Protein AF-A0A4Q4UGJ0-F1 (afdb_monomer_lite)

Radius of gyration: 15.71 Å; chains: 1; bounding box: 35×20×47 Å

Foldseek 3Di:
DCPPDDPVCVVLLVQLVCLQVVLCVLVVPVLVVCVVVVHDNVLSPDVVSSVVSNVVSVVSNVLSVVLVVCVVVVVVVVSVVSVVVVVVVVVVVVVVVVVD

Secondary structure (DSSP, 8-state):
--TT--GGGHHHHHHHHHHHHHHHHHHH-HHHHHHHTT--HHHHT-HHHHHHHHHHHHHHHHHHHHHHHHHHTT-HHHHHHHHHHHHHHHHHHHHHHHT-

Structure (mmCIF, N/CA/C/O backbone):
data_AF-A0A4Q4UGJ0-F1
#
_entry.id   AF-A0A4Q4UGJ0-F1
#
loop_
_atom_site.group_PDB
_atom_site.id
_atom_site.type_symbol
_atom_site.label_atom_id
_atom_site.label_alt_id
_atom_site.label_comp_id
_atom_site.label_asym_id
_atom_site.label_entity_id
_atom_site.label_seq_id
_atom_site.pdbx_PDB_ins_code
_atom_site.Cartn_x
_atom_site.Cartn_y
_atom_site.Cartn_z
_atom_site.occupancy
_atom_site.B_iso_or_equ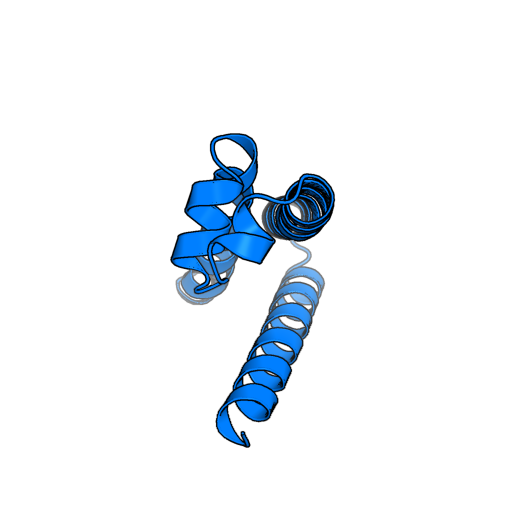iv
_atom_site.auth_seq_id
_atom_site.auth_comp_id
_atom_site.auth_asym_id
_atom_site.auth_atom_id
_atom_site.pdbx_PDB_model_num
ATOM 1 N N . MET A 1 1 ? -9.157 -1.111 24.508 1.00 48.41 1 MET A N 1
ATOM 2 C CA . MET A 1 1 ? -8.674 -0.851 23.124 1.00 48.41 1 MET A CA 1
ATOM 3 C C . MET A 1 1 ? -9.516 -1.539 22.043 1.00 48.41 1 MET A C 1
ATOM 5 O O . MET A 1 1 ? -9.671 -0.943 20.988 1.00 48.41 1 MET A O 1
ATOM 9 N N . PHE A 1 2 ? -10.094 -2.727 22.286 1.00 55.41 2 PHE A N 1
ATOM 10 C CA . PHE A 1 2 ? -10.939 -3.450 21.312 1.00 55.41 2 PHE A CA 1
ATOM 11 C C . PHE A 1 2 ? -12.462 -3.273 21.496 1.00 55.41 2 PHE A C 1
ATOM 13 O O . PHE A 1 2 ? -13.231 -3.793 20.700 1.00 55.41 2 PHE A O 1
ATOM 20 N N . GLU A 1 3 ? -12.917 -2.504 22.492 1.00 55.84 3 GLU A N 1
ATOM 21 C CA . GLU A 1 3 ? -14.351 -2.315 22.809 1.00 55.84 3 GLU A CA 1
ATOM 22 C C . GLU A 1 3 ? -15.175 -1.603 21.720 1.00 55.84 3 GLU A C 1
ATOM 24 O O . GLU A 1 3 ? -16.397 -1.567 21.800 1.00 55.84 3 GLU A O 1
ATOM 29 N N . HIS A 1 4 ? -14.533 -1.041 20.694 1.00 56.59 4 HIS A N 1
ATOM 30 C CA . HIS A 1 4 ? -15.199 -0.311 19.605 1.00 56.59 4 HIS A CA 1
ATOM 31 C C . HIS A 1 4 ? -15.052 -1.000 18.244 1.00 56.59 4 HIS A C 1
ATOM 33 O O . HIS A 1 4 ? -15.348 -0.411 17.203 1.00 56.59 4 HIS A O 1
ATOM 39 N N . PHE A 1 5 ? -14.563 -2.242 18.240 1.00 59.84 5 PHE A N 1
ATOM 40 C CA . PHE A 1 5 ? -14.436 -3.036 17.030 1.00 59.84 5 PHE A CA 1
ATOM 41 C C . PHE A 1 5 ? -15.821 -3.514 16.580 1.00 59.84 5 PHE A C 1
ATOM 43 O O . PHE A 1 5 ? -16.268 -4.608 16.903 1.00 59.84 5 PHE A O 1
ATOM 50 N N . GLU A 1 6 ? -16.533 -2.666 15.847 1.00 68.75 6 GLU A N 1
ATOM 51 C CA . GLU A 1 6 ? -17.740 -3.091 15.145 1.00 68.75 6 GLU A CA 1
ATOM 52 C C . GLU A 1 6 ? -17.380 -3.742 13.804 1.00 68.75 6 GLU A C 1
ATOM 54 O O . GLU A 1 6 ? -16.504 -3.262 13.082 1.00 68.75 6 GLU A O 1
ATOM 59 N N . LEU A 1 7 ? -18.116 -4.795 13.431 1.00 69.12 7 LEU A N 1
ATOM 60 C CA . LEU A 1 7 ? -17.958 -5.548 12.174 1.00 69.12 7 LEU A CA 1
ATOM 61 C C . LEU A 1 7 ? -17.907 -4.653 10.922 1.00 69.12 7 LEU A C 1
ATOM 63 O O . LEU A 1 7 ? -17.238 -4.983 9.945 1.00 69.12 7 LEU A O 1
ATOM 67 N N . ARG A 1 8 ? -18.555 -3.483 10.959 1.00 68.56 8 ARG A N 1
ATOM 68 C CA . ARG A 1 8 ? -18.559 -2.511 9.855 1.00 68.56 8 ARG A CA 1
ATOM 69 C C . ARG A 1 8 ? -17.183 -1.904 9.546 1.00 68.56 8 ARG A C 1
ATOM 71 O O . ARG A 1 8 ? -16.992 -1.373 8.457 1.00 68.56 8 ARG A O 1
ATOM 78 N N . HIS A 1 9 ? -16.226 -1.980 10.471 1.00 69.62 9 HIS A N 1
ATOM 79 C CA . HIS A 1 9 ? -14.871 -1.450 10.286 1.00 69.62 9 HIS A CA 1
ATOM 80 C C . HIS A 1 9 ? -13.910 -2.460 9.646 1.00 69.62 9 HIS A C 1
ATOM 82 O O . HIS A 1 9 ? -12.807 -2.078 9.251 1.00 69.62 9 HIS A O 1
ATOM 88 N N . ILE A 1 10 ? -14.323 -3.725 9.495 1.00 75.62 10 ILE A N 1
ATOM 89 C CA . ILE A 1 10 ? -13.497 -4.789 8.906 1.00 75.62 10 ILE A CA 1
ATOM 90 C C . ILE A 1 10 ? -13.004 -4.417 7.499 1.00 75.62 10 ILE A C 1
ATOM 92 O O . ILE A 1 10 ? -11.799 -4.522 7.277 1.00 75.62 10 ILE A O 1
ATOM 96 N N . PRO A 1 11 ? -13.838 -3.909 6.565 1.00 73.19 11 PRO A N 1
ATOM 97 C CA . PRO A 1 11 ? -13.355 -3.538 5.234 1.00 73.19 11 PRO A CA 1
ATOM 98 C C . PRO A 1 11 ? -12.312 -2.414 5.264 1.00 73.19 11 PRO A C 1
ATOM 100 O O . PRO A 1 11 ? -11.343 -2.444 4.506 1.00 73.19 11 PRO A O 1
ATOM 103 N N . ALA A 1 12 ? -12.473 -1.437 6.162 1.00 71.88 12 ALA A N 1
ATOM 104 C CA . ALA A 1 12 ? -11.545 -0.316 6.292 1.00 71.88 12 ALA A CA 1
ATOM 105 C C . ALA A 1 12 ? -10.196 -0.761 6.875 1.00 71.88 12 ALA A C 1
ATOM 107 O O . ALA A 1 12 ? -9.147 -0.394 6.351 1.00 71.88 12 ALA A O 1
ATOM 108 N N . LEU A 1 13 ? -10.214 -1.596 7.917 1.00 77.75 13 LEU A N 1
ATOM 109 C CA . LEU A 1 13 ? -8.999 -2.140 8.526 1.00 77.75 13 LEU A CA 1
ATOM 110 C C . LEU A 1 13 ? -8.294 -3.129 7.600 1.00 77.75 13 LEU A C 1
ATOM 112 O O . LEU A 1 13 ? -7.068 -3.116 7.519 1.00 77.75 13 LEU A O 1
ATOM 116 N N . PHE A 1 14 ? -9.047 -3.939 6.856 1.00 82.06 14 PHE A N 1
ATOM 117 C CA . PHE A 1 14 ? -8.495 -4.815 5.827 1.00 82.06 14 PHE A CA 1
ATOM 118 C C . PHE A 1 14 ? -7.804 -4.000 4.730 1.00 82.06 14 PHE A C 1
ATOM 120 O O . PHE A 1 14 ? -6.647 -4.258 4.412 1.00 82.06 14 PHE A O 1
ATOM 127 N N . THR A 1 15 ? -8.461 -2.951 4.228 1.00 78.50 15 THR A N 1
ATOM 128 C CA . THR A 1 15 ? -7.875 -2.041 3.233 1.00 78.50 15 THR A CA 1
ATOM 129 C C . THR A 1 15 ? -6.609 -1.371 3.766 1.00 78.50 15 THR A C 1
ATOM 131 O O . THR A 1 15 ? -5.591 -1.371 3.079 1.00 78.50 15 THR A O 1
ATOM 134 N N . ALA A 1 16 ? -6.628 -0.868 5.004 1.00 80.81 16 ALA A N 1
ATOM 135 C CA . ALA A 1 16 ? -5.449 -0.281 5.641 1.00 80.81 16 ALA A CA 1
ATOM 136 C C . ALA A 1 16 ? -4.294 -1.292 5.741 1.00 80.81 16 ALA A C 1
ATOM 138 O O . ALA A 1 16 ? -3.161 -0.961 5.402 1.00 80.81 16 ALA A O 1
ATOM 139 N N . THR A 1 17 ? -4.595 -2.540 6.114 1.00 83.44 17 THR A N 1
ATOM 140 C CA . THR A 1 17 ? -3.618 -3.640 6.189 1.00 83.44 17 THR A CA 1
ATOM 141 C C . THR A 1 17 ? -2.988 -3.905 4.823 1.00 83.44 17 THR A C 1
ATOM 143 O O . THR A 1 17 ? -1.764 -3.920 4.694 1.00 83.44 17 THR A O 1
ATOM 146 N N . VAL A 1 18 ? -3.813 -4.058 3.785 1.00 84.88 18 VAL A N 1
ATOM 147 C CA . VAL A 1 18 ? -3.350 -4.303 2.412 1.00 84.88 18 VAL A CA 1
ATOM 148 C C . VAL A 1 18 ? -2.520 -3.127 1.895 1.00 84.88 18 VAL A C 1
ATOM 150 O O . VAL A 1 18 ? -1.476 -3.344 1.289 1.00 84.88 18 VAL A O 1
ATOM 153 N N . MET A 1 19 ? -2.919 -1.885 2.174 1.00 83.62 19 MET A N 1
ATOM 154 C CA . MET A 1 19 ? -2.162 -0.699 1.765 1.00 83.62 19 MET A CA 1
ATOM 155 C C . MET A 1 19 ? -0.808 -0.599 2.475 1.00 83.62 19 MET A C 1
ATOM 157 O O . MET A 1 19 ? 0.197 -0.293 1.834 1.00 83.62 19 MET A O 1
ATOM 161 N N . THR A 1 20 ? -0.759 -0.886 3.777 1.00 84.75 20 THR A N 1
ATOM 162 C CA . THR A 1 20 ? 0.480 -0.836 4.559 1.00 84.75 20 THR A CA 1
ATOM 163 C C . THR A 1 20 ? 1.449 -1.945 4.152 1.00 84.75 20 THR A C 1
ATOM 165 O O . THR A 1 20 ? 2.591 -1.654 3.808 1.00 84.75 20 THR A O 1
ATOM 168 N N . PHE A 1 21 ? 1.017 -3.208 4.147 1.00 85.12 21 PHE A N 1
ATOM 169 C CA . PHE A 1 21 ? 1.919 -4.332 3.870 1.00 85.12 21 PHE A CA 1
ATOM 170 C C . PHE A 1 21 ? 2.131 -4.584 2.376 1.00 85.12 21 PHE A C 1
ATOM 172 O O . PHE A 1 21 ? 3.254 -4.856 1.962 1.00 85.12 21 PHE A O 1
ATOM 179 N N . GLY A 1 22 ? 1.095 -4.427 1.550 1.00 80.94 22 GLY A N 1
ATOM 180 C CA . GLY A 1 22 ? 1.213 -4.552 0.095 1.00 80.94 22 GLY A CA 1
ATOM 181 C C . GLY A 1 22 ? 2.079 -3.448 -0.514 1.00 80.94 22 GLY A C 1
ATOM 182 O O . GLY A 1 22 ? 2.889 -3.718 -1.396 1.00 80.94 22 GLY A O 1
ATOM 183 N N . GLY A 1 23 ? 1.998 -2.222 0.017 1.00 79.00 23 GLY A N 1
ATOM 184 C CA . GLY A 1 23 ? 2.912 -1.140 -0.357 1.00 79.00 23 GLY A CA 1
ATOM 185 C C . GLY A 1 23 ? 4.362 -1.424 0.046 1.00 79.00 23 GLY A C 1
ATOM 186 O O . GLY A 1 23 ? 5.295 -1.016 -0.642 1.00 79.00 23 GLY A O 1
ATOM 187 N N . MET A 1 24 ? 4.593 -2.189 1.112 1.00 83.38 24 MET A N 1
ATOM 188 C CA . MET A 1 24 ?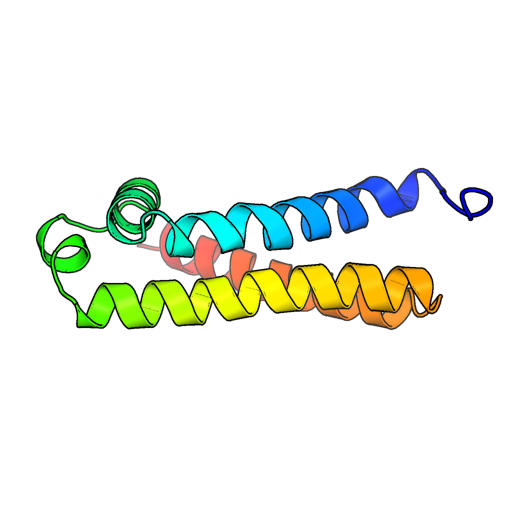 5.958 -2.478 1.541 1.00 83.38 24 MET A CA 1
ATOM 189 C C . MET A 1 24 ? 6.728 -3.415 0.600 1.00 83.38 24 MET A C 1
ATOM 191 O O . MET A 1 24 ? 7.958 -3.365 0.578 1.00 83.38 24 MET A O 1
ATOM 195 N N . TRP A 1 25 ? 6.034 -4.215 -0.217 1.00 79.00 25 TRP A N 1
ATOM 196 C CA . TRP A 1 25 ? 6.648 -5.202 -1.112 1.00 79.00 25 TRP A CA 1
ATOM 197 C C . TRP A 1 25 ? 7.731 -4.599 -2.017 1.00 79.00 25 TRP A C 1
ATOM 199 O O . TRP A 1 25 ? 8.821 -5.155 -2.159 1.00 79.00 25 TRP A O 1
ATOM 209 N N . SER A 1 26 ? 7.485 -3.415 -2.582 1.00 79.25 26 SER A N 1
ATOM 210 C CA . SER A 1 26 ? 8.444 -2.790 -3.497 1.00 79.25 26 SER A CA 1
ATOM 211 C C . SER A 1 26 ? 9.733 -2.325 -2.844 1.00 79.25 26 SER A C 1
ATOM 213 O O . SER A 1 26 ? 10.691 -2.108 -3.571 1.00 79.25 26 SER A O 1
ATOM 215 N N . TYR A 1 27 ? 9.799 -2.164 -1.521 1.00 81.44 27 TYR A N 1
ATOM 216 C CA . TYR A 1 27 ? 11.067 -1.836 -0.860 1.00 81.44 27 TYR A CA 1
ATOM 217 C C . TYR A 1 27 ? 12.030 -3.019 -0.805 1.00 81.44 27 TYR A C 1
ATOM 219 O O . TYR A 1 27 ? 13.237 -2.801 -0.765 1.00 81.44 27 TYR A O 1
ATOM 227 N N . PHE A 1 28 ? 11.504 -4.244 -0.823 1.00 82.75 28 PHE A N 1
ATOM 228 C CA . PHE A 1 28 ? 12.310 -5.461 -0.832 1.00 82.75 28 PHE A CA 1
ATOM 229 C C . PHE A 1 28 ? 12.621 -5.914 -2.259 1.00 82.75 28 PHE A C 1
ATOM 231 O O . PHE A 1 28 ? 13.752 -6.299 -2.539 1.00 82.75 28 PHE A O 1
ATOM 238 N N . ASP A 1 29 ? 11.642 -5.822 -3.165 1.00 83.19 29 ASP A N 1
ATOM 239 C CA . ASP A 1 29 ? 11.825 -6.169 -4.574 1.00 83.19 29 ASP A CA 1
ATOM 240 C C . ASP A 1 29 ? 10.920 -5.329 -5.491 1.00 83.19 29 ASP A C 1
ATOM 242 O O . ASP A 1 29 ? 9.786 -5.690 -5.823 1.00 83.19 29 ASP A O 1
ATOM 246 N N . ALA A 1 30 ? 11.428 -4.170 -5.921 1.00 81.88 30 ALA A N 1
ATOM 247 C CA . ALA A 1 30 ? 10.716 -3.290 -6.846 1.00 81.88 30 ALA A CA 1
ATOM 248 C C . ALA A 1 30 ? 10.519 -3.92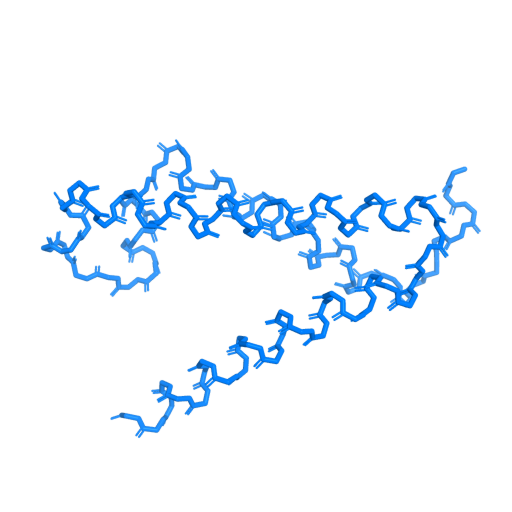6 -8.229 1.00 81.88 30 ALA A C 1
ATOM 250 O O . ALA A 1 30 ? 9.497 -3.674 -8.870 1.00 81.88 30 ALA A O 1
ATOM 251 N N . ARG A 1 31 ? 11.473 -4.748 -8.688 1.00 82.75 31 ARG A N 1
ATOM 252 C CA . ARG A 1 31 ? 11.401 -5.406 -9.997 1.00 82.75 31 ARG A CA 1
ATOM 253 C C . ARG A 1 31 ? 10.329 -6.487 -9.980 1.00 82.75 31 ARG A C 1
ATOM 255 O O . ARG A 1 31 ? 9.473 -6.481 -10.860 1.00 82.75 31 ARG A O 1
ATOM 262 N N . GLY A 1 32 ? 10.336 -7.353 -8.967 1.00 81.75 32 GLY A N 1
ATOM 263 C CA . GLY A 1 32 ? 9.286 -8.349 -8.755 1.00 81.75 32 GLY A CA 1
ATOM 264 C C . GLY A 1 32 ? 7.911 -7.701 -8.630 1.00 81.75 32 GLY A C 1
ATOM 265 O O . GLY A 1 32 ? 6.982 -8.128 -9.305 1.00 81.75 32 GLY A O 1
ATOM 266 N N . ALA A 1 33 ? 7.799 -6.595 -7.880 1.00 81.62 33 ALA A N 1
ATOM 267 C CA . ALA A 1 33 ? 6.554 -5.828 -7.808 1.00 81.62 33 ALA A CA 1
ATOM 268 C C . ALA A 1 33 ? 6.090 -5.355 -9.191 1.00 81.62 33 ALA A C 1
ATOM 270 O O . ALA A 1 33 ? 4.932 -5.522 -9.549 1.00 81.62 33 ALA A O 1
ATOM 271 N N . MET A 1 34 ? 6.989 -4.758 -9.979 1.00 84.12 34 MET A N 1
ATOM 272 C CA . MET A 1 34 ? 6.656 -4.263 -11.314 1.00 84.12 34 MET A CA 1
ATOM 273 C C . MET A 1 34 ? 6.204 -5.376 -12.258 1.00 84.12 34 MET A C 1
ATOM 275 O O . MET A 1 34 ? 5.259 -5.166 -13.012 1.00 84.12 34 MET A O 1
ATOM 279 N N . LEU A 1 35 ? 6.844 -6.543 -12.204 1.00 86.00 35 LEU A N 1
ATOM 280 C CA . LEU A 1 35 ? 6.446 -7.701 -13.004 1.00 86.00 35 LEU A CA 1
ATOM 281 C C . LEU A 1 35 ? 5.082 -8.247 -12.570 1.00 86.00 35 LEU A C 1
ATOM 283 O O . LEU A 1 35 ? 4.253 -8.537 -13.427 1.00 86.00 35 LEU A O 1
ATOM 287 N N . GLU A 1 36 ? 4.816 -8.297 -11.264 1.00 83.31 36 GLU A N 1
ATOM 288 C CA . GLU A 1 36 ? 3.517 -8.706 -10.716 1.00 83.31 36 GLU A CA 1
ATOM 289 C C . GLU A 1 36 ? 2.399 -7.721 -11.100 1.00 83.31 36 GLU A C 1
ATOM 291 O O . GLU A 1 36 ? 1.283 -8.117 -11.424 1.00 83.31 36 GLU A O 1
ATOM 296 N N . PHE A 1 37 ? 2.716 -6.422 -11.163 1.00 77.38 37 PHE A N 1
ATOM 297 C CA . PHE A 1 37 ? 1.826 -5.390 -11.707 1.00 77.38 37 PHE A CA 1
ATOM 298 C C . PHE A 1 37 ? 1.677 -5.453 -13.242 1.00 77.38 37 PHE A C 1
ATOM 300 O O . PHE A 1 37 ? 0.944 -4.643 -13.813 1.00 77.38 37 PHE A O 1
ATOM 307 N N . GLY A 1 38 ? 2.350 -6.388 -13.920 1.00 82.69 38 GLY A N 1
ATOM 308 C CA . GLY A 1 38 ? 2.242 -6.614 -15.361 1.00 82.69 38 GLY A CA 1
ATOM 309 C C . GLY A 1 38 ? 3.086 -5.672 -16.221 1.00 82.69 38 GLY A C 1
ATOM 310 O O . GLY A 1 38 ? 2.837 -5.552 -17.423 1.00 82.69 38 GLY A O 1
ATOM 311 N N . LEU A 1 39 ? 4.075 -4.977 -15.646 1.00 84.44 39 LEU A N 1
ATOM 312 C CA . LEU A 1 39 ? 4.969 -4.135 -16.438 1.00 84.44 39 LEU A CA 1
ATOM 313 C C . LEU A 1 39 ? 5.944 -4.990 -17.272 1.00 84.44 39 LEU A C 1
ATOM 315 O O . LEU A 1 39 ? 6.483 -5.976 -16.773 1.00 84.44 39 LEU A O 1
ATOM 319 N N . PRO A 1 40 ? 6.254 -4.585 -18.520 1.00 85.69 40 PRO A N 1
ATOM 320 C CA . PRO A 1 40 ? 7.255 -5.257 -19.344 1.00 85.69 40 PRO A CA 1
ATOM 321 C C . PRO A 1 40 ? 8.646 -5.237 -18.698 1.00 85.69 40 PRO A C 1
ATOM 323 O O . PRO A 1 40 ? 9.052 -4.218 -18.131 1.00 85.69 40 PRO A O 1
ATOM 326 N N . ASP A 1 41 ? 9.435 -6.295 -18.911 1.00 85.38 41 ASP A N 1
ATOM 327 C CA . ASP A 1 41 ? 10.814 -6.425 -18.401 1.00 85.38 41 ASP A CA 1
ATOM 328 C C . ASP A 1 41 ? 11.700 -5.209 -18.715 1.00 85.38 41 ASP A C 1
ATOM 330 O O . ASP A 1 41 ? 12.535 -4.802 -17.909 1.00 85.38 41 ASP A O 1
ATOM 334 N N . ARG A 1 42 ? 11.500 -4.575 -19.877 1.00 83.81 42 ARG A N 1
ATOM 335 C CA . ARG A 1 42 ? 12.238 -3.362 -20.263 1.00 83.81 42 ARG A CA 1
ATOM 336 C C . ARG A 1 42 ? 12.037 -2.217 -19.267 1.00 83.81 42 ARG A C 1
ATOM 338 O O . ARG A 1 42 ? 12.981 -1.488 -18.973 1.00 83.81 42 ARG A O 1
ATOM 345 N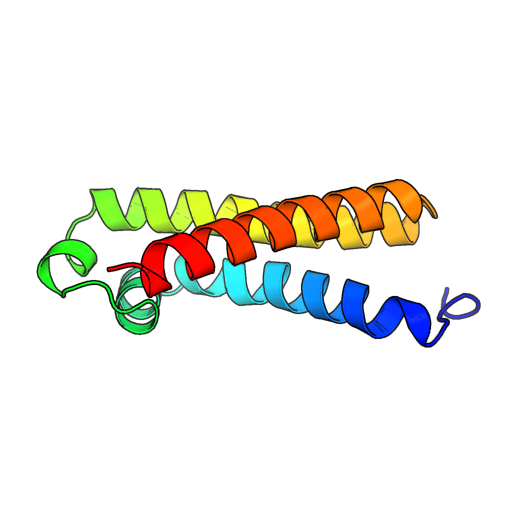 N . ILE A 1 43 ? 10.816 -2.056 -18.761 1.00 83.06 43 ILE A N 1
ATOM 346 C CA . ILE A 1 43 ? 10.480 -1.022 -17.779 1.00 83.06 43 ILE A CA 1
ATOM 347 C C . ILE A 1 43 ? 10.941 -1.471 -16.392 1.00 83.06 43 ILE A C 1
ATOM 349 O O . ILE A 1 43 ? 11.587 -0.692 -15.698 1.00 83.06 43 ILE A O 1
ATOM 353 N N . ALA A 1 44 ? 10.708 -2.738 -16.036 1.00 83.81 44 ALA A N 1
ATOM 354 C CA . ALA A 1 44 ? 11.098 -3.298 -14.742 1.00 83.81 44 ALA A CA 1
ATOM 355 C C . ALA A 1 44 ? 12.622 -3.268 -14.489 1.00 83.81 44 ALA A C 1
ATOM 357 O O . ALA A 1 44 ? 13.053 -3.130 -13.347 1.00 83.81 44 ALA A O 1
ATOM 358 N N . ASN A 1 45 ? 13.441 -3.334 -15.546 1.00 85.06 45 ASN A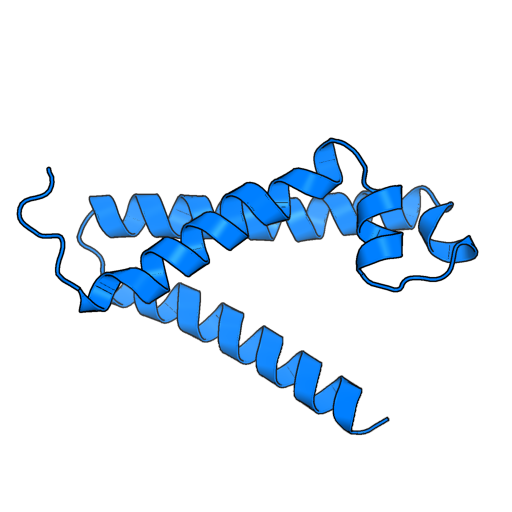 N 1
ATOM 359 C CA . ASN A 1 45 ? 14.905 -3.239 -15.463 1.00 85.06 45 ASN A CA 1
ATOM 360 C C . ASN A 1 45 ? 15.443 -1.792 -15.462 1.00 85.06 45 ASN A C 1
ATOM 362 O O . ASN A 1 45 ? 16.655 -1.587 -15.397 1.00 85.06 45 ASN A O 1
ATOM 366 N N . THR A 1 46 ? 14.579 -0.776 -15.548 1.00 87.81 46 THR A N 1
ATOM 367 C CA . THR A 1 46 ? 15.007 0.630 -15.580 1.00 87.81 46 THR A CA 1
ATOM 368 C C . THR A 1 46 ? 15.047 1.222 -14.160 1.00 87.81 46 THR A C 1
ATOM 370 O O . THR A 1 46 ? 14.014 1.249 -13.488 1.00 87.81 46 THR A O 1
ATOM 373 N N . PRO A 1 47 ? 16.173 1.812 -13.703 1.00 80.88 47 PRO A N 1
ATOM 374 C CA . PRO A 1 47 ? 16.281 2.390 -12.355 1.00 80.88 47 PRO A CA 1
ATOM 375 C C . PRO A 1 47 ? 15.265 3.506 -12.068 1.00 80.88 47 PRO A C 1
ATOM 377 O O . PRO A 1 47 ? 14.769 3.639 -10.951 1.00 80.88 47 PRO A O 1
ATOM 380 N N . ALA A 1 48 ? 14.908 4.292 -13.088 1.00 83.12 48 ALA A N 1
ATOM 381 C CA . ALA A 1 48 ? 13.891 5.334 -12.963 1.00 83.12 48 ALA A CA 1
ATOM 382 C C . ALA A 1 48 ? 12.498 4.758 -12.646 1.00 83.12 48 ALA A C 1
ATOM 384 O O . ALA A 1 48 ? 11.761 5.336 -11.851 1.00 83.12 48 ALA A O 1
ATOM 385 N N . ALA A 1 49 ? 12.150 3.598 -13.215 1.00 82.62 49 ALA A N 1
ATOM 386 C CA . ALA A 1 49 ? 10.884 2.929 -12.926 1.00 82.62 49 ALA A CA 1
ATOM 387 C C . ALA A 1 49 ? 10.853 2.389 -11.487 1.00 82.62 49 ALA A C 1
ATOM 389 O O . ALA A 1 49 ? 9.820 2.477 -10.823 1.00 82.62 49 ALA A O 1
ATOM 390 N N . ALA A 1 50 ? 11.999 1.926 -10.970 1.00 82.31 50 ALA A N 1
ATOM 391 C CA . ALA A 1 50 ? 12.144 1.530 -9.567 1.00 82.31 50 ALA A CA 1
ATOM 392 C C . ALA A 1 50 ? 11.871 2.699 -8.622 1.00 82.31 50 ALA A C 1
ATOM 394 O O . ALA A 1 50 ? 11.055 2.565 -7.713 1.00 82.31 50 ALA A O 1
ATOM 395 N N . ALA A 1 51 ? 12.460 3.870 -8.878 1.00 83.56 51 ALA A N 1
ATOM 396 C CA . ALA A 1 51 ? 12.211 5.064 -8.072 1.00 83.56 51 ALA A CA 1
ATOM 397 C C . ALA A 1 51 ? 10.721 5.452 -8.045 1.00 83.56 51 ALA A C 1
ATOM 399 O O . ALA A 1 51 ? 10.168 5.714 -6.976 1.00 83.56 51 ALA A O 1
ATOM 400 N N . VAL A 1 52 ? 10.047 5.429 -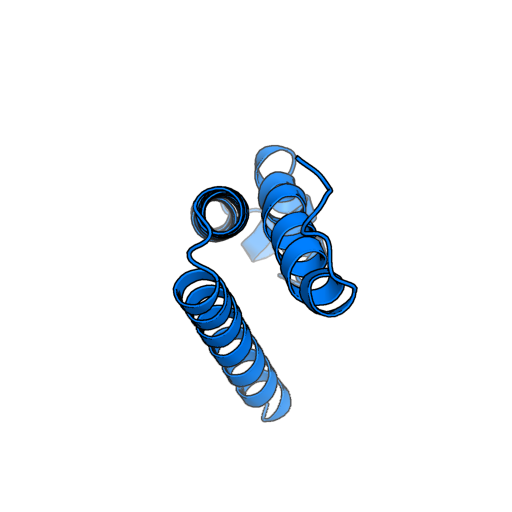9.200 1.00 85.44 52 VAL A N 1
ATOM 401 C CA . VAL A 1 52 ? 8.605 5.718 -9.287 1.00 85.44 52 VAL A CA 1
ATOM 402 C C . VAL A 1 52 ? 7.784 4.683 -8.516 1.00 85.44 52 VAL A C 1
ATOM 404 O O . VAL A 1 52 ? 6.880 5.061 -7.770 1.00 85.44 52 VAL A O 1
ATOM 407 N N . MET A 1 53 ? 8.117 3.396 -8.641 1.00 84.56 53 MET A N 1
ATOM 408 C CA . MET A 1 53 ? 7.450 2.320 -7.907 1.00 84.56 53 MET A CA 1
ATOM 409 C C . MET A 1 53 ? 7.622 2.485 -6.392 1.00 84.56 53 MET A C 1
ATOM 411 O O . MET A 1 53 ? 6.635 2.436 -5.658 1.00 84.56 53 MET A O 1
ATOM 415 N N . HIS A 1 54 ? 8.841 2.765 -5.921 1.00 84.50 54 HIS A N 1
ATOM 416 C CA . HIS A 1 54 ? 9.107 3.033 -4.508 1.00 84.50 54 HIS A CA 1
ATOM 417 C C . HIS A 1 54 ? 8.313 4.234 -3.997 1.00 84.50 54 HIS A C 1
ATOM 419 O O . HIS A 1 54 ? 7.699 4.131 -2.944 1.00 84.50 54 HIS A O 1
ATOM 425 N N . ILE A 1 55 ? 8.275 5.352 -4.728 1.00 85.31 55 ILE A N 1
ATOM 426 C CA . ILE A 1 55 ? 7.530 6.552 -4.312 1.00 85.31 55 ILE A CA 1
ATOM 427 C C . ILE A 1 55 ? 6.023 6.274 -4.268 1.00 85.31 55 ILE A C 1
ATOM 429 O O . ILE A 1 55 ? 5.348 6.641 -3.302 1.00 85.31 55 ILE A O 1
ATOM 433 N N . ASN A 1 56 ? 5.485 5.607 -5.291 1.00 83.44 56 ASN A N 1
ATOM 434 C CA . ASN A 1 56 ? 4.071 5.251 -5.338 1.00 83.44 56 ASN A CA 1
ATOM 435 C C . ASN A 1 56 ? 3.683 4.351 -4.158 1.00 83.44 56 ASN A C 1
ATOM 437 O O . ASN A 1 56 ? 2.681 4.598 -3.488 1.00 83.44 56 ASN A O 1
ATOM 441 N N . ASN A 1 57 ? 4.497 3.339 -3.875 1.00 84.06 57 ASN A N 1
ATOM 442 C CA . ASN A 1 57 ? 4.215 2.385 -2.814 1.00 84.06 57 ASN A CA 1
ATOM 443 C C . ASN A 1 57 ? 4.561 2.903 -1.414 1.00 84.06 57 ASN A C 1
ATOM 445 O O . ASN A 1 57 ? 3.872 2.553 -0.453 1.00 84.06 57 ASN A O 1
ATOM 449 N N . ALA A 1 58 ? 5.500 3.845 -1.303 1.00 85.56 58 ALA A N 1
ATOM 450 C CA . ALA A 1 58 ? 5.700 4.657 -0.107 1.00 85.56 58 ALA A CA 1
ATOM 451 C C . ALA A 1 58 ? 4.430 5.415 0.254 1.00 85.56 58 ALA A C 1
ATOM 453 O O . ALA A 1 58 ? 3.950 5.330 1.384 1.00 85.56 58 ALA A O 1
ATOM 454 N N . ARG A 1 59 ? 3.841 6.105 -0.728 1.00 84.44 59 ARG A N 1
ATOM 455 C CA . ARG A 1 59 ? 2.578 6.822 -0.544 1.00 84.44 59 ARG A CA 1
ATOM 456 C C . ARG A 1 59 ? 1.481 5.871 -0.073 1.00 84.44 59 ARG A C 1
ATOM 458 O O . ARG A 1 59 ? 0.811 6.178 0.907 1.00 84.44 59 ARG A O 1
ATOM 465 N N . THR A 1 60 ? 1.314 4.718 -0.720 1.00 83.06 60 THR A N 1
ATOM 466 C CA . THR A 1 60 ? 0.307 3.716 -0.324 1.00 83.06 60 THR A CA 1
ATOM 467 C C . THR A 1 60 ? 0.519 3.232 1.114 1.00 83.06 60 THR A C 1
ATOM 469 O O . THR A 1 60 ? -0.431 3.185 1.896 1.00 83.06 60 THR A O 1
ATOM 472 N N . THR A 1 61 ? 1.771 2.977 1.498 1.00 85.00 61 THR A N 1
ATOM 473 C CA . THR A 1 61 ? 2.133 2.541 2.854 1.00 85.00 61 THR A CA 1
ATOM 474 C C . THR A 1 61 ? 1.789 3.606 3.901 1.00 85.00 61 THR A C 1
ATOM 476 O O . THR A 1 61 ? 1.178 3.300 4.930 1.00 85.00 61 THR A O 1
ATOM 479 N N . VAL A 1 62 ? 2.133 4.869 3.620 1.00 84.75 62 VAL A N 1
ATOM 480 C CA . VAL A 1 62 ? 1.827 6.019 4.485 1.00 84.75 62 VAL A CA 1
ATOM 481 C C . VAL A 1 62 ? 0.318 6.214 4.620 1.00 84.75 62 VAL A C 1
ATOM 483 O O . VAL A 1 62 ? -0.161 6.425 5.731 1.00 84.75 62 VAL A O 1
ATOM 486 N N . LEU A 1 63 ? -0.452 6.077 3.535 1.00 83.69 63 LEU A N 1
ATOM 487 C CA . LEU A 1 63 ? -1.915 6.170 3.588 1.00 83.69 63 LEU A CA 1
ATOM 488 C C . LEU A 1 63 ? -2.520 5.097 4.506 1.00 83.69 63 LEU A C 1
ATOM 490 O O . LEU A 1 63 ? -3.371 5.430 5.331 1.00 83.69 63 LEU A O 1
ATOM 494 N N . GLY A 1 64 ? -2.046 3.850 4.431 1.00 82.44 64 GLY A N 1
ATOM 495 C CA . GLY A 1 64 ? -2.477 2.784 5.344 1.00 82.44 64 GLY A CA 1
ATOM 496 C C . GLY A 1 64 ? -2.133 3.084 6.812 1.00 82.44 64 GLY A C 1
ATOM 497 O O . GLY A 1 64 ? -2.990 2.957 7.689 1.00 82.44 64 GLY A O 1
ATOM 498 N N . MET A 1 65 ? -0.930 3.605 7.093 1.00 83.12 65 MET A N 1
ATOM 499 C CA . MET A 1 65 ? -0.559 4.055 8.448 1.00 83.12 65 MET A CA 1
ATOM 500 C C . MET A 1 65 ? -1.421 5.224 8.945 1.00 83.12 65 MET A C 1
ATOM 502 O O . MET A 1 65 ? -1.821 5.253 10.114 1.00 83.12 65 MET A O 1
ATOM 506 N N . CYS A 1 66 ? -1.750 6.179 8.073 1.00 81.94 66 CYS A N 1
ATOM 507 C CA . CYS A 1 66 ? -2.664 7.270 8.397 1.00 81.94 66 CYS A CA 1
ATOM 508 C C . CYS A 1 66 ? -4.067 6.747 8.724 1.00 81.94 66 CYS A C 1
ATOM 510 O O . CYS A 1 66 ? -4.670 7.236 9.677 1.00 81.94 66 CYS A O 1
ATOM 512 N N . MET A 1 67 ? -4.567 5.734 8.007 1.00 78.12 67 MET A N 1
ATOM 513 C CA . MET A 1 67 ? -5.852 5.098 8.321 1.00 78.12 67 MET A CA 1
ATOM 514 C C . MET A 1 67 ? -5.843 4.448 9.708 1.00 78.12 67 MET A C 1
ATOM 516 O O . MET A 1 67 ? -6.774 4.665 10.481 1.00 78.12 67 MET A O 1
ATOM 520 N N . TYR A 1 68 ? -4.778 3.731 10.083 1.00 80.19 68 TYR A N 1
ATOM 521 C CA . TYR A 1 68 ? -4.658 3.214 11.452 1.00 80.19 68 TYR A CA 1
ATOM 522 C C . TYR A 1 68 ? -4.621 4.341 12.487 1.00 80.19 68 TYR A C 1
ATOM 524 O O . TYR A 1 68 ? -5.333 4.290 13.489 1.00 80.19 68 TYR A O 1
ATOM 532 N N . THR A 1 69 ? -3.839 5.390 12.230 1.00 79.06 69 THR A N 1
ATOM 533 C CA . THR A 1 69 ? -3.706 6.531 13.146 1.00 79.06 69 THR A CA 1
ATOM 534 C C . THR A 1 69 ? -5.044 7.243 13.353 1.00 79.06 69 THR A C 1
ATOM 536 O O . THR A 1 69 ? -5.426 7.527 14.486 1.00 79.06 69 THR A O 1
ATOM 539 N N . LEU A 1 70 ? -5.791 7.505 12.280 1.00 78.50 70 LEU A N 1
ATOM 540 C CA . LEU A 1 70 ? -7.109 8.144 12.337 1.00 78.50 70 LEU A CA 1
ATOM 541 C C . LEU A 1 70 ? -8.161 7.243 12.998 1.00 78.50 70 LEU A C 1
ATOM 543 O O . LEU A 1 70 ? -8.996 7.744 13.753 1.00 78.50 70 LEU A O 1
ATOM 547 N N . TYR A 1 71 ? -8.076 5.925 12.796 1.00 73.56 71 TYR A N 1
ATOM 548 C CA . TYR A 1 71 ? -8.906 4.951 13.505 1.00 73.56 71 TYR A CA 1
ATOM 549 C C . TYR A 1 71 ? -8.656 5.000 15.021 1.00 73.56 71 TYR A C 1
ATOM 551 O O . TYR A 1 71 ? -9.607 5.118 15.795 1.00 73.56 71 TYR A O 1
ATOM 559 N N . PHE A 1 72 ? -7.391 5.028 15.460 1.00 74.12 72 PHE A N 1
ATOM 560 C CA . PHE A 1 72 ? -7.050 5.187 16.881 1.00 74.12 72 PHE A CA 1
ATOM 561 C C . PHE A 1 72 ? -7.456 6.555 17.448 1.00 74.12 72 PHE A C 1
ATOM 563 O O . PHE A 1 72 ? -7.832 6.644 18.617 1.00 74.12 72 PHE A O 1
ATOM 570 N N . ARG A 1 73 ? -7.438 7.613 16.627 1.00 77.12 73 ARG A N 1
ATOM 571 C CA . ARG A 1 73 ? -7.890 8.963 17.010 1.00 77.12 73 ARG A CA 1
ATOM 572 C C . ARG A 1 73 ? -9.412 9.146 16.988 1.00 77.12 73 ARG A C 1
ATOM 574 O O . ARG A 1 73 ? -9.867 10.230 17.328 1.00 77.12 73 ARG A O 1
ATOM 581 N N . ARG A 1 74 ? -10.190 8.106 16.649 1.00 69.38 74 ARG A N 1
ATOM 582 C CA . ARG A 1 74 ? -11.666 8.126 16.548 1.00 69.38 74 ARG A CA 1
ATOM 583 C C . ARG A 1 74 ? -12.218 9.047 15.444 1.00 69.38 74 ARG A C 1
ATOM 585 O O . ARG A 1 74 ? -13.411 9.334 15.419 1.00 69.38 74 ARG A O 1
ATOM 592 N N . GLU A 1 75 ? -11.388 9.438 14.479 1.00 73.25 75 GLU A N 1
ATOM 593 C CA . GLU A 1 75 ? -11.755 10.291 13.338 1.00 73.25 75 GLU A CA 1
ATOM 594 C C . GLU A 1 75 ? -12.255 9.441 12.151 1.00 73.25 75 GLU A C 1
ATOM 596 O O . GLU A 1 75 ? -11.669 9.404 11.064 1.00 73.25 75 GLU A O 1
ATOM 601 N N . LEU A 1 76 ? -13.355 8.710 12.366 1.00 67.06 76 LEU A N 1
ATOM 602 C CA . LEU A 1 76 ? -13.877 7.710 11.419 1.00 67.06 76 LEU A CA 1
ATOM 603 C C . LEU A 1 76 ? -14.320 8.316 10.075 1.00 67.06 76 LEU A C 1
ATOM 605 O O . LEU A 1 76 ? -14.160 7.685 9.029 1.00 67.06 76 LEU A O 1
ATOM 609 N N . VAL A 1 77 ? -14.815 9.558 10.080 1.00 70.69 77 VAL A N 1
ATOM 610 C CA . VAL A 1 77 ? -15.204 10.284 8.856 1.00 70.69 77 VAL A CA 1
ATOM 611 C C . VAL A 1 77 ? -13.980 10.598 7.993 1.00 70.69 77 VAL A C 1
ATOM 613 O O . VAL A 1 77 ? -14.038 10.465 6.769 1.00 70.69 77 VAL A O 1
ATOM 616 N N . ALA A 1 78 ? -12.858 10.979 8.611 1.00 68.88 78 ALA A N 1
ATOM 617 C CA . ALA A 1 78 ? -11.610 11.235 7.899 1.00 68.88 78 ALA A CA 1
ATOM 618 C C . ALA A 1 78 ? -11.022 9.938 7.318 1.00 68.88 78 ALA A C 1
ATOM 620 O O . ALA A 1 78 ? -10.610 9.928 6.159 1.00 68.88 78 ALA A O 1
ATOM 621 N N . CYS A 1 79 ? -11.073 8.834 8.073 1.00 66.88 79 CYS A N 1
ATOM 622 C CA . CYS A 1 79 ? -10.726 7.498 7.575 1.00 66.88 79 CYS A CA 1
ATOM 623 C C . CYS A 1 79 ? -11.544 7.113 6.340 1.00 66.88 79 CYS A C 1
ATOM 625 O O . CYS A 1 79 ? -10.978 6.730 5.317 1.00 66.88 79 CYS A O 1
ATOM 627 N N . PHE A 1 80 ? -12.871 7.246 6.410 1.00 65.75 80 PHE A N 1
ATOM 628 C CA . PHE A 1 80 ? -13.749 6.876 5.303 1.00 65.75 80 PHE A CA 1
ATOM 629 C C . PHE A 1 80 ? -13.498 7.736 4.058 1.00 65.75 80 PHE A C 1
ATOM 631 O O . PHE A 1 80 ? -13.483 7.209 2.950 1.00 65.75 80 PHE A O 1
ATOM 638 N N . ARG A 1 81 ? -13.230 9.039 4.229 1.00 70.75 81 ARG A N 1
ATOM 639 C CA . ARG A 1 81 ? -12.857 9.953 3.132 1.00 70.75 81 ARG A CA 1
ATOM 640 C C . ARG A 1 81 ? -11.523 9.592 2.474 1.00 70.75 81 ARG A C 1
ATOM 642 O O . ARG A 1 81 ? -11.384 9.735 1.264 1.00 70.75 81 ARG A O 1
ATOM 649 N N . LEU A 1 82 ? -10.549 9.132 3.258 1.00 70.81 82 LEU A N 1
ATOM 650 C CA . LEU A 1 82 ? -9.254 8.664 2.754 1.00 70.81 82 LEU A CA 1
ATOM 651 C C . LEU A 1 82 ? -9.379 7.348 1.979 1.00 70.81 82 LEU A C 1
ATOM 653 O O . LEU A 1 82 ? -8.765 7.190 0.927 1.00 70.81 82 LEU A O 1
ATOM 657 N N . VAL A 1 83 ? -10.195 6.414 2.475 1.00 70.50 83 VAL A N 1
ATOM 658 C CA . VAL A 1 83 ? -10.470 5.146 1.782 1.00 70.50 83 VAL A CA 1
ATOM 659 C C . VAL A 1 83 ? -11.237 5.403 0.486 1.00 70.50 83 VAL A C 1
ATOM 661 O O . VAL A 1 83 ? -10.871 4.872 -0.561 1.00 70.50 83 VAL A O 1
ATOM 664 N N . SER A 1 84 ? -12.277 6.239 0.525 1.00 68.75 84 SER A N 1
ATOM 665 C CA . SER A 1 84 ? -13.115 6.502 -0.644 1.00 68.75 84 SER A CA 1
ATOM 666 C C . SER A 1 84 ? -12.372 7.251 -1.748 1.00 68.75 84 SER A C 1
ATOM 668 O O . SER A 1 84 ? -12.563 6.919 -2.914 1.00 68.75 84 SER A O 1
ATOM 670 N N . SER A 1 85 ? -11.475 8.189 -1.423 1.00 70.25 85 SER A N 1
ATOM 671 C CA . SER A 1 85 ? -10.649 8.867 -2.432 1.00 70.25 85 SER A CA 1
ATOM 672 C C . SER A 1 85 ? -9.648 7.919 -3.108 1.00 70.25 85 SER A C 1
ATOM 674 O O . SER A 1 85 ? -9.476 7.966 -4.331 1.00 70.25 85 SER A O 1
ATOM 676 N N . GLY A 1 86 ? -9.041 7.008 -2.340 1.00 68.69 86 GLY A N 1
ATOM 677 C CA . GLY A 1 86 ? -8.178 5.951 -2.870 1.00 68.69 86 GLY A CA 1
ATOM 678 C C . GLY A 1 86 ? -8.938 4.974 -3.770 1.00 68.69 86 GLY A C 1
ATOM 679 O O . GLY A 1 86 ? -8.498 4.693 -4.884 1.00 68.69 86 GLY A O 1
ATOM 680 N N . LEU A 1 87 ? -10.114 4.516 -3.330 1.00 64.38 87 LEU A N 1
ATOM 681 C CA . LEU A 1 87 ? -10.978 3.624 -4.110 1.00 64.38 87 LEU A CA 1
ATOM 682 C C . LEU A 1 87 ? -11.495 4.289 -5.389 1.00 64.38 87 LEU A C 1
ATOM 684 O O . LEU A 1 87 ? -11.461 3.661 -6.440 1.00 64.38 87 LEU A O 1
ATOM 688 N N . LEU A 1 88 ? -11.913 5.557 -5.344 1.00 62.62 88 LEU A N 1
ATOM 689 C CA . LEU A 1 88 ? -12.334 6.305 -6.537 1.00 62.62 88 LEU A CA 1
ATOM 690 C C . LEU A 1 88 ? -11.202 6.424 -7.563 1.00 62.62 88 LEU A C 1
ATOM 692 O O . LEU A 1 88 ? -11.441 6.286 -8.760 1.00 62.62 88 LEU A O 1
ATOM 696 N N . SER A 1 89 ? -9.968 6.620 -7.098 1.00 64.19 89 SER A N 1
ATOM 697 C CA . SER A 1 89 ? -8.791 6.660 -7.970 1.00 64.19 89 SER A CA 1
ATOM 698 C C . SER A 1 89 ? -8.512 5.292 -8.606 1.00 64.19 89 SER A C 1
ATOM 700 O O . SER A 1 89 ? -8.211 5.218 -9.796 1.00 64.19 89 SER A O 1
ATOM 702 N N . ALA A 1 90 ? -8.666 4.204 -7.843 1.00 63.84 90 ALA A N 1
ATOM 703 C CA . ALA A 1 90 ? -8.509 2.836 -8.340 1.00 63.84 90 ALA A CA 1
ATOM 704 C C . ALA A 1 90 ? -9.613 2.441 -9.337 1.00 63.84 90 ALA A C 1
ATOM 706 O O . ALA A 1 90 ? -9.318 1.869 -10.382 1.00 63.84 90 ALA A O 1
ATOM 707 N N . VAL A 1 91 ? -10.871 2.793 -9.056 1.00 63.22 91 VAL A N 1
ATOM 708 C CA . VAL A 1 91 ? -12.010 2.561 -9.959 1.00 63.22 91 VAL A CA 1
ATOM 709 C C . VAL A 1 91 ? -11.869 3.396 -11.231 1.00 63.22 91 VAL A C 1
ATOM 711 O O . VAL A 1 91 ? -12.104 2.883 -12.321 1.00 63.22 91 VAL A O 1
ATOM 714 N N . GLY A 1 92 ? -11.430 4.652 -11.116 1.00 64.62 92 GLY A N 1
ATOM 715 C CA . GLY A 1 92 ? -11.126 5.496 -12.271 1.00 64.62 92 GLY A CA 1
ATOM 716 C C . GLY A 1 92 ? -10.022 4.903 -13.150 1.00 64.62 92 GLY A C 1
ATOM 717 O O . GLY A 1 92 ? -10.155 4.883 -14.372 1.00 64.62 92 GLY A O 1
ATOM 718 N N . PHE A 1 93 ? -8.969 4.350 -12.540 1.00 59.22 93 PHE A N 1
ATOM 719 C CA . PHE A 1 93 ? -7.907 3.653 -13.266 1.00 59.22 93 PHE A CA 1
ATOM 720 C C . PHE A 1 93 ? -8.415 2.369 -13.938 1.00 59.22 93 PHE A C 1
ATOM 722 O O . PHE A 1 93 ? -8.183 2.182 -15.128 1.00 59.22 93 PHE A O 1
ATOM 729 N N . ALA A 1 94 ? -9.172 1.536 -13.217 1.00 60.09 94 ALA A N 1
ATOM 730 C CA . ALA A 1 94 ? -9.755 0.304 -13.746 1.00 60.09 94 ALA A CA 1
ATOM 731 C C . ALA A 1 94 ? -10.714 0.571 -14.922 1.00 60.09 94 ALA A C 1
ATOM 733 O O . ALA A 1 94 ? -10.655 -0.118 -15.939 1.00 60.09 94 ALA A O 1
ATOM 734 N N . GLY A 1 95 ? -11.555 1.606 -14.818 1.00 66.06 95 GLY A N 1
ATOM 735 C CA . GLY A 1 95 ? -12.446 2.039 -15.897 1.00 66.06 95 GLY A CA 1
ATOM 736 C C . GLY A 1 95 ? -11.693 2.565 -17.121 1.00 66.06 95 GLY A C 1
ATOM 737 O O . GLY A 1 95 ? -12.098 2.308 -18.251 1.00 66.06 95 GLY A O 1
ATOM 738 N N . TRP A 1 96 ? -10.560 3.240 -16.918 1.00 50.41 96 TRP A N 1
ATOM 739 C CA . TRP A 1 96 ? -9.695 3.687 -18.010 1.00 50.41 96 TRP A CA 1
ATOM 740 C C . TRP A 1 96 ? -8.962 2.528 -18.700 1.00 50.41 96 TRP A C 1
ATOM 742 O O . TRP A 1 96 ? -8.810 2.541 -19.921 1.00 50.41 96 TRP A O 1
ATOM 752 N N . THR A 1 97 ? -8.538 1.509 -17.948 1.00 58.28 97 THR A N 1
ATOM 753 C CA . THR A 1 97 ? -7.904 0.308 -18.514 1.00 58.28 97 THR A CA 1
ATOM 754 C C . THR A 1 97 ? -8.897 -0.645 -19.177 1.00 58.28 97 THR A C 1
ATOM 756 O O . THR A 1 97 ? -8.511 -1.329 -20.112 1.00 58.28 97 THR A O 1
ATOM 759 N N . ALA A 1 98 ? -10.161 -0.679 -18.741 1.00 59.47 98 ALA A N 1
ATOM 760 C CA . ALA A 1 98 ? -11.209 -1.509 -19.346 1.00 59.47 98 ALA A CA 1
ATOM 761 C C . ALA A 1 98 ? -11.746 -0.950 -20.679 1.00 59.47 98 ALA A C 1
ATOM 763 O O . ALA A 1 98 ? -12.430 -1.658 -21.411 1.00 59.47 98 ALA A O 1
ATOM 764 N N . GLY A 1 99 ? -11.463 0.323 -20.980 1.00 53.69 99 GLY A N 1
ATOM 765 C CA . GLY A 1 99 ? -11.841 0.990 -22.229 1.00 53.69 99 GLY A CA 1
ATOM 766 C C . GLY A 1 99 ? -10.751 1.005 -23.309 1.00 53.69 99 GLY A C 1
ATOM 767 O O . GLY A 1 99 ? -10.896 1.749 -24.278 1.00 53.69 99 GLY A O 1
ATOM 768 N N . ARG A 1 100 ? -9.658 0.254 -23.132 1.00 45.50 100 ARG A N 1
ATOM 769 C CA . ARG A 1 100 ? -8.575 0.063 -24.113 1.00 45.50 100 ARG A CA 1
ATOM 770 C C . ARG A 1 100 ? -8.551 -1.377 -24.596 1.00 45.50 100 ARG A C 1
ATOM 772 O O . ARG A 1 100 ? -8.185 -1.560 -25.775 1.00 45.50 100 ARG A O 1
#

Sequence (100 aa):
MFEHFELRHIPALFTATVMTFGGMWSYFDARGAMLEFGLPDRIANTPAAAAVMHINNARTTVLGMCMYTLYFRRELVACFRLVSSGLLSAVGFAGWTAGR

pLDDT: mean 75.35, std 10.1, range [45.5, 87.81]